Protein AF-A0A384JN40-F1 (afdb_monomer)

Nearest PDB structures (foldseek):
  3bpk-assembly1_A  TM=7.670E-01  e=7.178E-04  Bacillus cer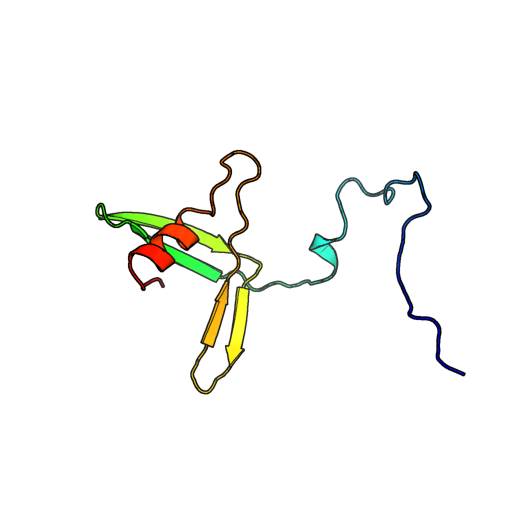eus ATCC 14579
  4z85-assembly1_A-2  TM=9.032E-01  e=1.333E-02  Pseudomonas fluorescens
  2d5m-assembly1_A-2  TM=8.081E-01  e=3.044E-02  Ni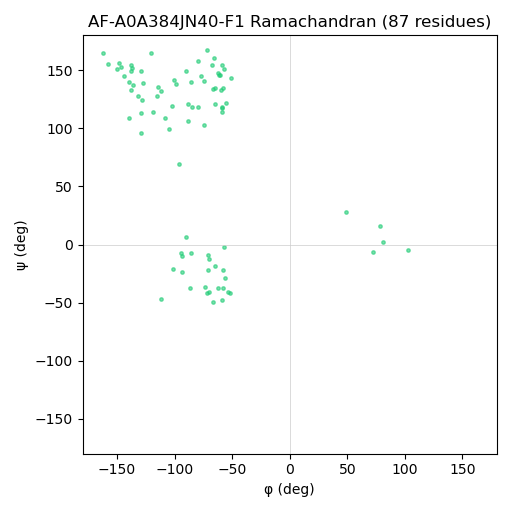tratidesulfovibrio vulgaris str. 'Miyazaki F'
  8ct0-assembly2_B  TM=7.045E-01  e=6.121E-02  Kitasatospora aureofaciens
  8ct0-assembly4_D  TM=6.799E-01  e=6.121E-02  Kitasatospora aureofaciens

Radius of gyration: 18.19 Å; Cα contacts (8 Å, |Δi|>4): 108; chains: 1; bounding box: 51×35×39 Å

Foldseek 3Di:
DDDPPDDDDDPVPDDPPDPDDCPVVPDDDFDWDFKWFAAPVRRIDTDIFSQKDFDDVVVGDIDGDFDQDPVPNGTDPSVVRCVRVVDMD

Structure (mmCIF, N/CA/C/O backbone):
data_AF-A0A384JN40-F1
#
_entry.id   AF-A0A384JN40-F1
#
loop_
_atom_site.group_PDB
_atom_site.id
_atom_site.type_symbol
_atom_site.label_atom_id
_atom_site.label_alt_id
_atom_site.label_comp_id
_atom_site.label_asym_id
_atom_site.label_entity_id
_atom_site.label_seq_id
_atom_site.pdbx_PDB_ins_code
_atom_site.Cartn_x
_atom_site.Cartn_y
_atom_site.Cartn_z
_atom_site.occupancy
_atom_site.B_iso_or_equiv
_atom_site.auth_seq_id
_atom_site.auth_comp_id
_atom_site.auth_asym_id
_atom_site.auth_atom_id
_atom_site.pdbx_PDB_model_num
ATOM 1 N N . MET A 1 1 ? 37.219 -18.970 -8.460 1.00 48.47 1 MET A N 1
ATOM 2 C CA . MET A 1 1 ? 36.900 -17.732 -9.205 1.00 48.47 1 MET A CA 1
ATOM 3 C C . MET A 1 1 ? 35.464 -17.356 -8.890 1.00 48.47 1 MET A C 1
ATOM 5 O O . MET A 1 1 ? 34.576 -18.130 -9.229 1.00 48.47 1 MET A O 1
ATOM 9 N N . SER A 1 2 ? 35.234 -16.248 -8.178 1.00 56.22 2 SER A N 1
ATOM 10 C CA . SER A 1 2 ? 33.886 -15.694 -8.009 1.00 56.22 2 SER A CA 1
ATOM 11 C C . SER A 1 2 ? 33.394 -15.201 -9.368 1.00 56.22 2 SER A C 1
ATOM 13 O O . SER A 1 2 ? 34.147 -14.579 -10.118 1.00 56.22 2 SER A O 1
ATOM 15 N N . ARG A 1 3 ? 32.155 -15.539 -9.730 1.00 56.53 3 ARG A N 1
ATOM 16 C CA . ARG A 1 3 ? 31.527 -14.945 -10.912 1.00 56.53 3 ARG A CA 1
ATOM 17 C C . ARG A 1 3 ? 31.360 -13.444 -10.643 1.00 56.53 3 ARG A C 1
ATOM 19 O O . ARG A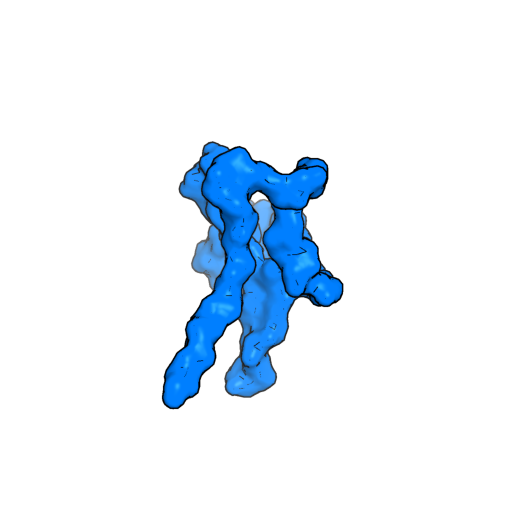 1 3 ? 30.933 -13.115 -9.540 1.00 56.53 3 ARG A O 1
ATOM 26 N N . PRO A 1 4 ? 31.702 -12.553 -11.590 1.00 67.81 4 PRO A N 1
ATOM 27 C CA . PRO A 1 4 ? 31.347 -11.148 -11.457 1.00 67.81 4 PRO A CA 1
ATOM 28 C C . PRO A 1 4 ? 29.822 -11.044 -11.366 1.00 67.81 4 PRO A C 1
ATOM 30 O O . PRO A 1 4 ? 29.113 -11.702 -12.133 1.00 67.81 4 PRO A O 1
ATOM 33 N N . ASP A 1 5 ? 29.333 -10.269 -10.399 1.00 63.78 5 ASP A N 1
ATOM 34 C CA . ASP A 1 5 ? 27.905 -10.031 -10.211 1.00 63.78 5 ASP A CA 1
ATOM 35 C C . ASP A 1 5 ? 27.312 -9.484 -11.516 1.00 63.78 5 ASP A C 1
ATOM 37 O O . ASP A 1 5 ? 27.772 -8.478 -12.060 1.00 63.78 5 ASP A O 1
ATOM 41 N N . ILE A 1 6 ? 26.317 -10.183 -12.064 1.00 58.91 6 ILE A N 1
ATOM 42 C CA . ILE A 1 6 ? 25.647 -9.764 -13.295 1.00 58.91 6 ILE A CA 1
ATOM 43 C C . ILE A 1 6 ? 24.742 -8.585 -12.933 1.00 58.91 6 ILE A C 1
ATOM 45 O O . ILE A 1 6 ? 23.671 -8.770 -12.357 1.00 58.91 6 ILE A O 1
ATOM 49 N N . PHE A 1 7 ? 25.180 -7.372 -13.264 1.00 63.75 7 PHE A N 1
ATOM 50 C CA . PHE A 1 7 ? 24.426 -6.139 -13.062 1.00 63.75 7 PHE A CA 1
ATOM 51 C C . PHE A 1 7 ? 24.084 -5.505 -14.415 1.00 63.75 7 PHE A C 1
ATOM 53 O O . PHE A 1 7 ? 24.961 -5.301 -15.252 1.00 63.75 7 PHE A O 1
ATOM 60 N N . TYR A 1 8 ? 22.806 -5.187 -14.638 1.00 67.50 8 TYR A N 1
ATOM 61 C CA . TYR A 1 8 ? 22.384 -4.408 -15.800 1.00 67.50 8 TYR A CA 1
ATOM 62 C C . TYR A 1 8 ? 22.535 -2.917 -15.495 1.00 67.50 8 TYR A C 1
ATOM 64 O O . TYR A 1 8 ? 21.866 -2.391 -14.606 1.00 67.50 8 TYR A O 1
ATOM 72 N N . GLN A 1 9 ? 23.375 -2.232 -16.269 1.00 66.56 9 GLN A N 1
ATOM 73 C CA . GLN A 1 9 ? 23.459 -0.777 -16.279 1.00 66.56 9 GLN A CA 1
ATOM 74 C C . GLN A 1 9 ? 23.354 -0.290 -17.730 1.00 66.56 9 GLN A C 1
ATOM 76 O O . GLN A 1 9 ? 24.158 -0.729 -18.555 1.00 66.56 9 GLN A O 1
ATOM 81 N N . PRO A 1 10 ? 22.401 0.599 -18.072 1.00 65.38 10 PRO A N 1
ATOM 82 C CA . PRO A 1 10 ? 22.456 1.276 -19.362 1.00 65.38 10 PRO A CA 1
ATOM 83 C C . PRO A 1 10 ? 23.759 2.095 -19.449 1.00 65.38 10 PRO A C 1
ATOM 85 O O . PRO A 1 10 ? 24.219 2.604 -18.418 1.00 65.38 10 PRO A O 1
ATOM 88 N N . PRO A 1 11 ? 24.385 2.221 -20.635 1.00 69.75 11 PRO A N 1
ATOM 89 C CA . PRO A 1 11 ? 25.612 2.992 -20.797 1.00 69.75 11 PRO A CA 1
ATOM 90 C C . PRO A 1 11 ? 25.487 4.400 -20.207 1.00 69.75 11 PRO A C 1
ATOM 92 O O . PRO A 1 11 ? 24.433 5.038 -20.255 1.00 69.75 11 PRO A O 1
ATOM 95 N N . LYS A 1 12 ? 26.572 4.896 -19.607 1.00 64.38 12 LYS A N 1
ATOM 96 C CA . LYS A 1 12 ? 26.580 6.194 -18.923 1.00 64.38 12 LYS A CA 1
ATOM 97 C C . LYS A 1 12 ? 26.202 7.308 -19.908 1.00 64.38 12 LYS A C 1
ATOM 99 O O . LYS A 1 12 ? 26.971 7.609 -20.811 1.00 64.38 12 LYS A O 1
ATOM 104 N N . GLY A 1 13 ? 25.048 7.940 -19.689 1.00 63.44 13 GLY A N 1
ATOM 105 C CA . GLY A 1 13 ? 24.519 9.007 -20.549 1.00 63.44 13 GLY A CA 1
ATOM 106 C C . GLY A 1 13 ? 23.397 8.571 -21.497 1.00 63.44 13 GLY A C 1
ATOM 107 O O . GLY A 1 13 ? 22.807 9.428 -22.149 1.00 63.44 13 GLY A O 1
ATOM 108 N N . GLU A 1 14 ? 23.055 7.283 -21.541 1.00 66.00 14 GLU A N 1
ATOM 109 C CA . GLU A 1 14 ? 21.954 6.769 -22.355 1.00 66.00 14 GLU A CA 1
ATOM 110 C C . GLU A 1 14 ? 20.681 6.564 -21.522 1.00 66.00 14 GLU A C 1
ATOM 112 O O . GLU A 1 14 ? 20.704 6.058 -20.398 1.00 66.00 14 GLU A O 1
ATOM 117 N N . SER A 1 15 ? 19.539 6.953 -22.095 1.00 67.94 15 SER A N 1
ATOM 118 C CA . SER A 1 15 ? 18.238 6.451 -21.646 1.00 67.94 15 SER A CA 1
ATOM 119 C C . SER A 1 15 ? 18.022 5.055 -22.234 1.00 67.94 15 SER A C 1
ATOM 121 O O . SER A 1 15 ? 18.611 4.729 -23.258 1.00 67.94 15 SER A O 1
ATOM 123 N N . SER A 1 16 ? 17.154 4.233 -21.640 1.00 71.50 16 SER A N 1
ATOM 124 C CA . SER A 1 16 ? 16.869 2.865 -22.121 1.00 71.50 16 SER A CA 1
ATOM 125 C C . SER A 1 16 ? 16.379 2.748 -23.582 1.00 71.50 16 SER A C 1
ATOM 127 O O . SER A 1 16 ? 16.089 1.644 -24.031 1.00 71.50 16 SER A O 1
ATOM 129 N N . GLY A 1 17 ? 16.206 3.859 -24.309 1.00 77.81 17 GLY A N 1
ATOM 130 C CA . GLY A 1 17 ? 15.595 3.912 -25.640 1.00 77.81 17 GLY A CA 1
ATOM 131 C C . GLY A 1 17 ? 14.078 3.690 -25.627 1.00 77.81 17 GLY A C 1
ATOM 132 O O . GLY A 1 17 ? 13.424 3.844 -26.655 1.00 77.81 17 GLY A O 1
ATOM 133 N N . LEU A 1 18 ? 13.506 3.349 -24.469 1.00 79.81 18 LEU A N 1
ATOM 134 C CA . LEU A 1 18 ? 12.082 3.106 -24.286 1.00 79.81 18 LEU A CA 1
ATOM 135 C C . LEU A 1 18 ? 11.341 4.395 -23.901 1.00 79.81 18 LEU A C 1
ATOM 137 O O . LEU A 1 18 ? 11.896 5.243 -23.199 1.00 79.81 18 LEU A O 1
ATOM 141 N N . PRO A 1 19 ? 10.056 4.524 -24.285 1.00 81.75 19 PRO A N 1
ATOM 142 C CA . PRO A 1 19 ? 9.238 5.692 -23.948 1.00 81.75 19 PRO A CA 1
ATOM 143 C C . PRO A 1 19 ? 8.972 5.838 -22.440 1.00 81.75 19 PRO A C 1
ATOM 145 O O . PRO A 1 19 ? 8.602 6.916 -21.974 1.00 81.75 19 PRO A O 1
ATOM 148 N N . HIS A 1 20 ? 9.151 4.763 -21.667 1.00 79.75 20 HIS A N 1
ATOM 149 C CA . HIS A 1 20 ? 8.949 4.723 -20.222 1.00 79.75 20 HIS A CA 1
ATOM 150 C C . HIS A 1 20 ? 10.066 3.929 -19.546 1.00 79.75 20 HIS A C 1
ATOM 152 O O . HIS A 1 20 ? 10.646 3.029 -20.148 1.00 79.75 20 HIS A O 1
ATOM 158 N N . ASP A 1 21 ? 10.321 4.234 -18.273 1.00 78.62 21 ASP A N 1
ATOM 159 C CA . ASP A 1 21 ? 11.257 3.478 -17.442 1.00 78.62 21 ASP A CA 1
ATOM 160 C C . ASP A 1 21 ? 10.823 1.995 -17.349 1.00 78.62 21 ASP A C 1
ATOM 162 O O . ASP A 1 21 ? 9.733 1.710 -16.829 1.00 78.62 21 ASP A O 1
ATOM 166 N N . PRO A 1 22 ? 11.648 1.042 -17.830 1.00 81.38 22 PRO A N 1
ATOM 167 C CA . PRO A 1 22 ? 11.307 -0.377 -17.828 1.00 81.38 22 PRO A CA 1
ATOM 168 C C . PRO A 1 22 ? 11.310 -1.006 -16.433 1.00 81.38 22 PRO A C 1
ATOM 170 O O . PRO A 1 22 ? 10.855 -2.141 -16.299 1.00 81.38 22 PRO A O 1
ATOM 173 N N . PHE A 1 23 ? 11.778 -0.313 -15.390 1.00 82.81 23 PHE A N 1
ATOM 174 C CA . PHE A 1 23 ? 11.903 -0.861 -14.037 1.00 82.81 23 PHE A CA 1
ATOM 175 C C . PHE A 1 23 ? 10.606 -1.510 -13.529 1.00 82.81 23 PHE A C 1
ATOM 177 O O . PHE A 1 23 ? 10.614 -2.605 -12.967 1.00 82.81 23 PHE A O 1
ATOM 184 N N . LYS A 1 24 ? 9.455 -0.876 -13.788 1.00 83.44 24 LYS A N 1
ATOM 185 C CA . LYS A 1 24 ? 8.142 -1.411 -13.387 1.00 83.44 24 LYS A CA 1
ATOM 186 C C . LYS A 1 24 ? 7.724 -2.652 -14.180 1.00 83.44 24 LYS A C 1
ATOM 188 O O . LYS A 1 24 ? 6.758 -3.296 -13.785 1.00 83.44 24 LYS A O 1
ATOM 193 N N . SER A 1 25 ? 8.397 -2.990 -15.270 1.00 87.69 25 SER A N 1
ATOM 194 C CA . SER A 1 25 ? 8.099 -4.162 -16.097 1.00 87.69 25 SER A CA 1
ATOM 195 C C . SER A 1 25 ? 8.920 -5.392 -15.707 1.00 87.69 25 SER A C 1
ATOM 197 O O . SER A 1 25 ? 8.610 -6.482 -16.169 1.00 87.69 25 SER A O 1
ATOM 199 N N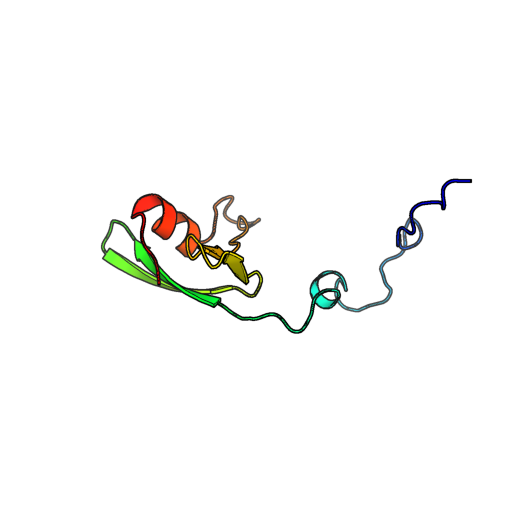 . PHE A 1 26 ? 9.927 -5.258 -14.836 1.00 88.12 26 PHE A N 1
ATOM 200 C CA . PHE A 1 26 ? 10.772 -6.388 -14.424 1.00 88.12 26 PHE A CA 1
ATOM 201 C C . PHE A 1 26 ? 10.064 -7.403 -13.521 1.00 88.12 26 PHE A C 1
ATOM 203 O O . PHE A 1 26 ? 10.479 -8.555 -13.456 1.00 88.12 26 PHE A O 1
ATOM 210 N N . VAL A 1 27 ? 8.990 -6.996 -12.839 1.00 90.44 27 VAL A N 1
ATOM 211 C CA . VAL A 1 27 ? 8.190 -7.880 -11.981 1.00 90.44 27 VAL A CA 1
ATOM 212 C C . VAL A 1 27 ? 6.724 -7.740 -12.370 1.00 90.44 27 VAL A C 1
ATOM 214 O O . VAL A 1 27 ? 6.042 -6.799 -11.944 1.00 90.44 27 VAL A O 1
ATOM 217 N N . ILE A 1 28 ? 6.272 -8.659 -13.224 1.00 94.19 28 ILE A N 1
ATOM 218 C CA . ILE A 1 28 ? 4.899 -8.789 -13.726 1.00 94.19 28 ILE A CA 1
ATOM 219 C C . ILE A 1 28 ? 4.546 -10.279 -13.947 1.00 94.19 28 ILE A C 1
ATOM 221 O O . ILE A 1 28 ? 5.454 -11.062 -14.227 1.00 94.19 28 ILE A O 1
ATOM 225 N N . PRO A 1 29 ? 3.258 -10.678 -13.870 1.00 94.75 29 PRO A N 1
ATOM 226 C CA . PRO A 1 29 ? 2.114 -9.874 -13.426 1.00 94.75 29 PRO A CA 1
ATOM 227 C C . PRO A 1 29 ? 2.204 -9.538 -11.929 1.00 94.75 29 PRO A C 1
ATOM 229 O O . PRO A 1 29 ? 2.847 -10.250 -11.164 1.00 94.75 29 PRO A O 1
ATOM 232 N N . ARG A 1 30 ? 1.574 -8.434 -11.506 1.00 96.69 30 ARG A N 1
ATOM 233 C CA . ARG A 1 30 ? 1.499 -8.055 -10.086 1.00 96.69 30 ARG A CA 1
ATOM 234 C C . ARG A 1 30 ? 0.066 -8.176 -9.583 1.00 96.69 30 ARG A C 1
ATOM 236 O O . ARG A 1 30 ? -0.821 -7.631 -10.245 1.00 96.69 30 ARG A O 1
ATOM 243 N N . PRO A 1 31 ? -0.172 -8.820 -8.429 1.00 96.88 31 PRO A N 1
ATOM 244 C CA . PRO A 1 31 ? -1.467 -8.722 -7.779 1.00 96.88 31 PRO A CA 1
ATOM 245 C C . PRO A 1 31 ? -1.744 -7.259 -7.405 1.00 96.88 31 PRO A C 1
ATOM 247 O O . PRO A 1 31 ? -0.830 -6.494 -7.083 1.00 96.88 31 PRO A O 1
ATOM 250 N N . ILE A 1 32 ? -3.013 -6.863 -7.474 1.00 97.12 32 ILE A N 1
ATOM 251 C CA . ILE A 1 32 ? -3.462 -5.526 -7.085 1.00 97.12 32 ILE A CA 1
ATOM 252 C C . ILE A 1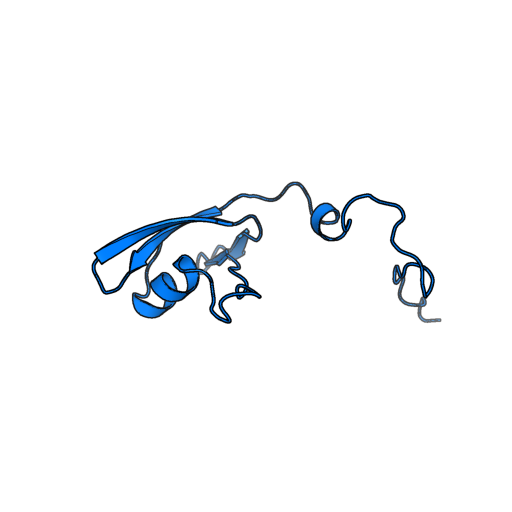 32 ? -4.251 -5.667 -5.788 1.00 97.12 32 ILE A C 1
ATOM 254 O O . ILE A 1 32 ? -5.368 -6.178 -5.798 1.00 97.12 32 ILE A O 1
ATOM 258 N N . GLY A 1 33 ? -3.667 -5.198 -4.686 1.00 97.31 33 GLY A N 1
ATOM 259 C CA . GLY A 1 33 ? -4.375 -5.048 -3.419 1.00 97.31 33 GLY A CA 1
ATOM 260 C C . GLY A 1 33 ? -5.216 -3.777 -3.449 1.00 97.31 33 GLY A C 1
ATOM 261 O O . GLY A 1 33 ? -4.672 -2.681 -3.605 1.00 97.31 33 GLY A O 1
ATOM 262 N N . TRP A 1 34 ? -6.531 -3.913 -3.329 1.00 98.00 34 TRP A N 1
ATOM 263 C CA . TRP A 1 34 ? -7.436 -2.788 -3.111 1.00 98.00 34 TRP A CA 1
ATOM 264 C C . TRP A 1 34 ? -7.552 -2.561 -1.614 1.00 98.00 34 TRP A C 1
ATOM 266 O O . TRP A 1 34 ? -8.176 -3.364 -0.936 1.00 98.00 34 TRP A O 1
ATOM 276 N N . ILE A 1 35 ? -6.917 -1.498 -1.121 1.00 97.94 35 ILE A N 1
ATOM 277 C CA . ILE A 1 35 ? -6.834 -1.220 0.311 1.00 97.94 35 ILE A CA 1
ATOM 278 C C . ILE A 1 35 ? -7.828 -0.120 0.658 1.00 97.94 35 ILE A C 1
ATOM 280 O O . ILE A 1 35 ? -7.732 1.007 0.146 1.00 97.94 35 ILE A O 1
ATOM 284 N N . SER A 1 36 ? -8.772 -0.459 1.524 1.00 98.44 36 SER A N 1
ATOM 285 C CA . SER A 1 36 ? -9.740 0.450 2.119 1.00 98.44 36 SER A CA 1
ATOM 286 C C . SER A 1 36 ? -9.315 0.840 3.532 1.00 98.44 36 SER A C 1
ATOM 288 O O . SER A 1 36 ? -8.757 0.047 4.288 1.00 98.44 36 SER A O 1
ATOM 290 N N . THR A 1 37 ? -9.540 2.102 3.873 1.00 98.38 37 THR A N 1
ATOM 291 C CA . THR A 1 37 ? -9.166 2.679 5.167 1.00 98.38 37 THR A CA 1
ATOM 292 C C . THR A 1 37 ? -10.133 3.788 5.531 1.00 98.38 37 THR A C 1
ATOM 294 O O . THR A 1 37 ? -10.555 4.521 4.635 1.00 98.38 37 THR A O 1
ATOM 297 N N . THR A 1 38 ? -10.332 4.017 6.821 1.00 98.44 38 THR A N 1
ATOM 298 C CA . THR A 1 38 ? -11.050 5.185 7.340 1.00 98.44 38 THR A CA 1
ATOM 299 C C . THR A 1 38 ? -10.074 6.053 8.133 1.00 98.44 38 THR A C 1
ATOM 301 O O . THR A 1 38 ? -9.239 5.546 8.879 1.00 98.44 38 THR A O 1
ATOM 304 N N . SER A 1 39 ? -10.112 7.371 7.942 1.00 97.69 39 SER A N 1
ATOM 305 C CA . SER A 1 39 ? -9.283 8.301 8.718 1.00 97.69 39 SER A CA 1
ATOM 306 C C . SER A 1 39 ? -9.785 8.428 10.164 1.00 97.69 39 SER A C 1
ATOM 308 O O . SER A 1 39 ? -10.931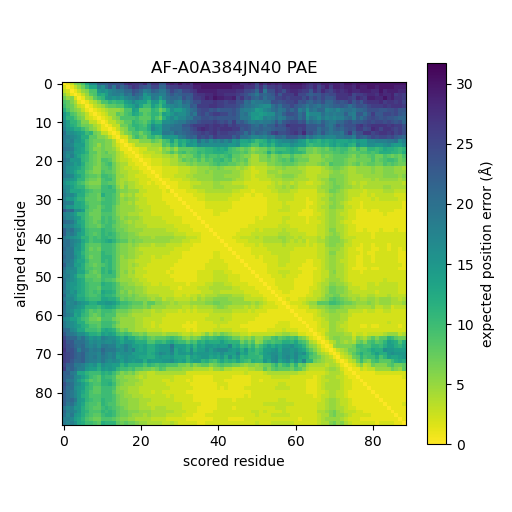 8.104 10.472 1.00 97.69 39 SER A O 1
ATOM 310 N N . LYS A 1 40 ? -8.984 9.028 11.056 1.00 97.12 40 LYS A N 1
ATOM 311 C CA . LYS A 1 40 ? -9.436 9.385 12.420 1.00 97.12 40 LYS A CA 1
ATOM 312 C C . LYS A 1 40 ? -10.657 10.314 12.448 1.00 97.12 40 LYS A C 1
ATOM 314 O O . LYS A 1 40 ? -11.351 10.368 13.456 1.00 97.12 40 LYS A O 1
ATOM 319 N N . SER A 1 41 ? -10.911 11.053 11.366 1.00 97.38 41 SER A N 1
ATOM 320 C CA . SER A 1 41 ? -12.082 11.926 11.228 1.00 97.38 41 SER A CA 1
ATOM 321 C C . SER A 1 41 ? -13.294 11.221 10.607 1.00 97.38 41 SER A C 1
ATOM 323 O O . SER A 1 41 ? -14.267 11.895 10.282 1.00 97.38 41 SER A O 1
ATOM 325 N N . GLY A 1 42 ? -13.232 9.903 10.389 1.00 97.50 42 GLY A N 1
ATOM 326 C CA . GLY A 1 42 ? -14.318 9.128 9.785 1.00 97.50 42 GLY A CA 1
ATOM 327 C C . GLY A 1 42 ? -14.417 9.249 8.261 1.00 97.50 42 GLY A C 1
ATOM 328 O O . GLY A 1 42 ? -15.456 8.920 7.702 1.00 97.50 42 GLY A O 1
ATOM 329 N N . GLN A 1 43 ? -13.380 9.744 7.576 1.00 98.25 43 GLN A N 1
ATOM 330 C CA . GLN A 1 43 ? -13.388 9.851 6.115 1.00 98.25 43 GLN A CA 1
ATOM 331 C C . GLN A 1 43 ? -12.862 8.562 5.481 1.00 98.25 43 GLN A C 1
ATOM 333 O O . GLN A 1 43 ? -11.702 8.197 5.688 1.00 98.25 43 GLN A O 1
ATOM 338 N N . ASP A 1 44 ? -13.686 7.927 4.654 1.00 98.38 44 ASP A N 1
ATOM 339 C CA . ASP A 1 44 ? -13.304 6.717 3.929 1.00 98.38 44 ASP A CA 1
ATOM 340 C C . ASP A 1 44 ? -12.406 7.016 2.724 1.00 98.38 44 ASP A C 1
ATOM 342 O O . ASP A 1 44 ? -12.557 8.030 2.031 1.00 98.38 44 ASP A O 1
ATOM 346 N N . ASN A 1 45 ? -11.478 6.095 2.469 1.00 97.62 45 ASN A N 1
ATOM 347 C CA . ASN A 1 45 ? -10.557 6.089 1.341 1.00 97.62 45 ASN A CA 1
ATOM 348 C C . ASN A 1 45 ? -10.408 4.662 0.790 1.00 97.62 45 ASN A C 1
ATOM 350 O O . ASN A 1 45 ? -10.226 3.718 1.556 1.00 97.62 45 ASN A O 1
ATOM 354 N N . LEU A 1 46 ? -10.351 4.527 -0.536 1.00 98.00 46 LEU A N 1
ATOM 355 C CA . LEU A 1 46 ? -10.051 3.278 -1.239 1.00 98.00 46 LEU A CA 1
ATOM 356 C C . LEU A 1 46 ? -8.993 3.535 -2.315 1.00 98.00 46 LEU A C 1
ATOM 358 O O . LEU A 1 46 ? -9.163 4.429 -3.145 1.00 98.00 46 LEU A O 1
ATOM 362 N N . ALA A 1 47 ? -7.911 2.753 -2.325 1.00 97.00 47 ALA A N 1
ATOM 363 C CA . ALA A 1 47 ? -6.860 2.902 -3.330 1.00 97.00 47 ALA A CA 1
ATOM 364 C C . ALA A 1 47 ? -6.241 1.560 -3.770 1.00 97.00 47 ALA A C 1
ATOM 366 O O . ALA A 1 47 ? -6.067 0.660 -2.947 1.00 97.00 47 ALA A O 1
ATOM 367 N N . PRO A 1 48 ? -5.848 1.426 -5.053 1.00 97.31 48 PRO A N 1
ATOM 368 C CA . PRO A 1 48 ? -5.159 0.242 -5.553 1.00 97.31 48 PRO A CA 1
ATOM 369 C C . PRO A 1 48 ? -3.636 0.307 -5.340 1.00 97.31 48 PRO A C 1
ATOM 371 O O . PRO A 1 48 ? -2.980 1.330 -5.588 1.00 97.31 48 PRO A O 1
ATOM 374 N N . PHE A 1 49 ? -3.048 -0.829 -4.961 1.00 96.31 49 PHE A N 1
ATOM 375 C CA . PHE A 1 49 ? -1.615 -1.015 -4.737 1.00 96.31 49 PHE A CA 1
ATOM 376 C C . PHE A 1 49 ? -1.104 -2.243 -5.493 1.00 96.31 49 PHE A C 1
ATOM 378 O O . PHE A 1 49 ? -1.430 -3.374 -5.157 1.00 96.31 49 PHE A O 1
ATOM 385 N N . SER A 1 50 ? -0.252 -2.025 -6.502 1.00 95.00 50 SER A N 1
ATOM 386 C CA . SER A 1 50 ? 0.403 -3.132 -7.229 1.00 95.00 50 SER A CA 1
ATOM 387 C C . SER A 1 50 ? 1.693 -3.629 -6.566 1.00 95.00 50 SER A C 1
ATOM 389 O O . SER A 1 50 ? 2.269 -4.616 -7.000 1.00 95.00 50 SER A O 1
ATOM 391 N N . GLN A 1 51 ? 2.168 -2.950 -5.519 1.00 94.81 51 GLN A N 1
ATOM 392 C CA . GLN A 1 51 ? 3.222 -3.456 -4.639 1.00 94.81 51 GLN A CA 1
ATOM 393 C C . GLN A 1 51 ? 2.559 -4.101 -3.427 1.00 94.81 51 GLN A C 1
ATOM 395 O O . GLN A 1 51 ? 2.579 -3.536 -2.336 1.00 94.81 51 GLN A O 1
ATOM 400 N N . PHE A 1 52 ? 1.909 -5.233 -3.683 1.00 96.75 52 PHE A N 1
ATOM 401 C CA . PHE A 1 52 ? 1.145 -6.024 -2.728 1.00 96.75 52 PHE A CA 1
ATOM 402 C C . PHE A 1 52 ? 1.629 -7.476 -2.778 1.00 96.75 52 PHE A C 1
ATOM 404 O O . PHE A 1 52 ? 1.894 -7.984 -3.869 1.00 96.75 52 PHE A O 1
ATOM 411 N N . ASN A 1 53 ? 1.764 -8.139 -1.628 1.00 96.69 53 ASN A N 1
ATOM 412 C CA . ASN A 1 53 ? 2.081 -9.567 -1.577 1.00 96.69 53 ASN A CA 1
ATOM 413 C C . ASN A 1 53 ? 1.658 -10.217 -0.250 1.00 96.69 53 ASN A C 1
ATOM 415 O O . ASN A 1 53 ? 1.635 -9.554 0.788 1.00 96.69 53 ASN A O 1
ATOM 419 N N . ASN A 1 54 ? 1.424 -11.530 -0.276 1.00 96.56 54 ASN A N 1
ATOM 420 C CA . ASN A 1 54 ? 1.412 -12.354 0.932 1.00 96.56 54 ASN A CA 1
ATOM 421 C C . ASN A 1 54 ? 2.859 -12.560 1.405 1.00 96.56 54 ASN A C 1
ATOM 423 O O . ASN A 1 54 ? 3.763 -12.739 0.588 1.00 96.56 54 ASN A O 1
ATOM 427 N N . VAL A 1 55 ? 3.083 -12.522 2.717 1.00 97.19 55 VAL A N 1
ATOM 428 C CA . VAL A 1 55 ? 4.421 -12.611 3.327 1.00 97.19 55 VAL A CA 1
ATOM 429 C C . VAL A 1 55 ? 4.592 -13.914 4.099 1.00 97.19 55 VAL A C 1
ATOM 431 O O . VAL A 1 55 ? 5.600 -14.593 3.935 1.00 97.19 55 VAL A O 1
ATOM 434 N N . SER A 1 56 ? 3.612 -14.274 4.927 1.00 97.44 56 SER A N 1
ATOM 435 C CA . SER A 1 56 ? 3.615 -15.519 5.700 1.00 97.44 56 SER A CA 1
ATOM 436 C C . SER A 1 56 ? 2.189 -16.026 5.884 1.00 97.44 56 SER A C 1
ATOM 438 O O . SER A 1 56 ? 1.236 -15.247 5.833 1.00 97.44 56 SER A O 1
ATOM 440 N N . PHE A 1 57 ? 2.051 -17.330 6.108 1.00 96.50 57 PHE A N 1
ATOM 441 C CA . PHE A 1 57 ? 0.787 -17.956 6.493 1.00 96.50 57 PHE A CA 1
ATOM 442 C C . PHE A 1 57 ? 0.643 -18.090 8.016 1.00 96.50 57 PHE A C 1
ATOM 444 O O . PHE A 1 57 ? -0.486 -18.110 8.499 1.00 96.50 57 PHE A O 1
ATOM 451 N N . ASP A 1 58 ? 1.754 -18.109 8.764 1.00 95.69 58 ASP A N 1
ATOM 452 C CA . ASP A 1 58 ? 1.782 -18.220 10.227 1.00 95.69 58 ASP A CA 1
ATOM 453 C C . ASP A 1 58 ? 2.861 -17.289 10.841 1.00 95.69 58 ASP A C 1
ATOM 455 O O . ASP A 1 58 ? 4.057 -17.512 10.624 1.00 95.69 58 ASP A O 1
ATOM 459 N N . PRO A 1 59 ? 2.472 -16.198 11.531 1.00 95.50 59 PRO A N 1
ATOM 460 C CA . PRO A 1 59 ? 1.127 -15.627 11.503 1.00 95.50 59 PRO A CA 1
ATOM 461 C C . PRO A 1 59 ? 0.778 -15.152 10.084 1.00 95.50 59 PRO A C 1
ATOM 463 O O . PRO A 1 59 ? 1.650 -14.707 9.327 1.00 95.50 59 PRO A O 1
ATOM 466 N N . THR A 1 60 ? -0.502 -15.227 9.711 1.00 97.19 60 THR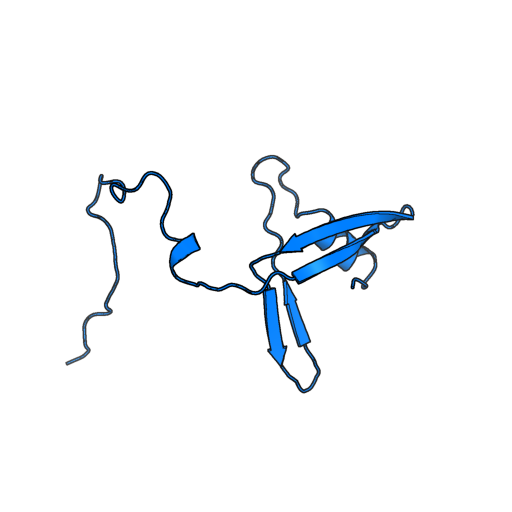 A N 1
ATOM 467 C CA . THR A 1 60 ? -0.959 -14.759 8.396 1.00 97.19 60 THR A CA 1
ATOM 468 C C . THR A 1 60 ? -0.634 -13.278 8.233 1.00 97.19 60 THR A C 1
ATOM 470 O O . THR A 1 60 ? -1.115 -12.439 8.990 1.00 97.19 60 THR A O 1
ATOM 473 N N . THR A 1 61 ? 0.206 -12.965 7.251 1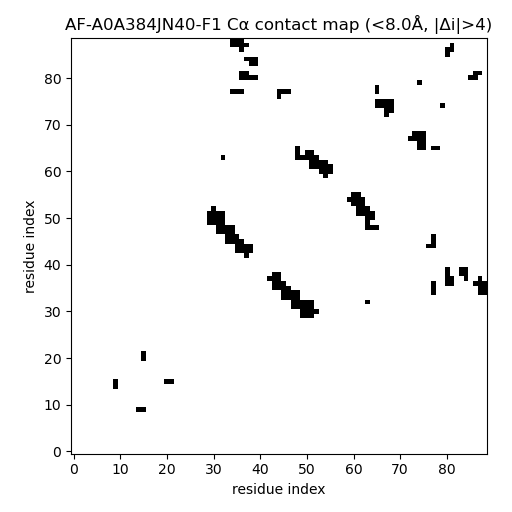.00 97.88 61 THR A N 1
ATOM 474 C CA . THR A 1 61 ? 0.778 -11.630 7.070 1.00 97.88 61 THR A CA 1
ATOM 475 C C . THR A 1 61 ? 0.767 -11.266 5.596 1.00 97.88 61 THR A C 1
ATOM 477 O O . THR A 1 61 ? 1.224 -12.043 4.755 1.00 97.88 61 THR A O 1
ATOM 480 N N . ILE A 1 62 ? 0.308 -10.056 5.288 1.00 97.19 62 ILE A N 1
ATOM 481 C CA . ILE A 1 62 ? 0.399 -9.446 3.960 1.00 97.19 62 ILE A CA 1
ATOM 482 C C . ILE A 1 62 ? 1.196 -8.147 4.046 1.00 97.19 62 ILE A C 1
ATOM 484 O O . ILE A 1 62 ? 1.411 -7.598 5.126 1.00 97.19 62 ILE A O 1
ATOM 488 N N . MET A 1 63 ? 1.631 -7.639 2.900 1.00 97.00 63 MET A N 1
ATOM 489 C CA . MET A 1 63 ? 2.310 -6.354 2.792 1.00 97.00 63 MET A CA 1
ATOM 490 C C . MET A 1 63 ? 1.759 -5.577 1.603 1.00 97.00 63 MET A C 1
ATOM 492 O O . MET A 1 63 ? 1.621 -6.128 0.512 1.00 97.00 63 MET A O 1
ATOM 496 N N . PHE A 1 64 ? 1.533 -4.277 1.791 1.00 97.00 64 PHE A N 1
ATOM 497 C CA . PHE A 1 64 ? 1.344 -3.318 0.706 1.00 97.00 64 PHE A CA 1
ATOM 498 C C . PHE A 1 64 ? 2.258 -2.103 0.902 1.00 97.00 64 PHE A C 1
ATOM 500 O O . PHE A 1 64 ? 2.575 -1.729 2.031 1.00 97.00 64 PHE A O 1
ATOM 507 N N . ILE A 1 65 ? 2.696 -1.475 -0.193 1.00 94.69 65 ILE A N 1
ATOM 508 C CA . ILE A 1 65 ? 3.632 -0.340 -0.143 1.00 94.69 65 ILE A CA 1
ATOM 509 C C . ILE A 1 65 ? 2.995 0.913 -0.746 1.00 94.69 65 ILE A C 1
ATOM 511 O O . ILE A 1 65 ? 2.767 0.999 -1.955 1.00 94.69 65 ILE A O 1
ATOM 515 N N . GLY A 1 66 ? 2.767 1.927 0.090 1.00 90.62 66 GLY A N 1
ATOM 516 C CA . GLY A 1 66 ? 2.412 3.277 -0.343 1.00 90.62 66 GLY A CA 1
ATOM 517 C C . GLY A 1 66 ? 3.580 4.241 -0.204 1.00 90.62 66 GLY A C 1
ATOM 518 O O . GLY A 1 66 ? 3.829 4.758 0.879 1.00 90.62 66 GLY A O 1
ATOM 519 N N . HIS A 1 67 ? 4.277 4.502 -1.311 1.00 80.94 67 HIS A N 1
ATOM 520 C CA . HIS A 1 67 ? 5.381 5.466 -1.344 1.00 80.94 67 HIS A CA 1
ATOM 521 C C . HIS A 1 67 ? 4.944 6.867 -0.934 1.00 80.94 67 HIS A C 1
ATOM 523 O O . HIS A 1 67 ? 3.787 7.258 -1.134 1.00 80.94 67 HIS A O 1
ATOM 529 N N . GLN A 1 68 ? 5.906 7.646 -0.436 1.00 74.81 68 GLN A N 1
ATOM 530 C CA . GLN A 1 68 ? 5.706 9.077 -0.284 1.00 74.81 68 GLN A CA 1
ATOM 531 C C . GLN A 1 68 ? 5.362 9.690 -1.640 1.00 74.81 68 GLN A C 1
ATOM 533 O O . GLN A 1 68 ? 6.006 9.417 -2.657 1.00 74.81 68 GLN A O 1
ATOM 538 N N . SER A 1 69 ? 4.350 10.547 -1.655 1.00 66.56 69 SER A N 1
ATOM 539 C CA . SER A 1 69 ? 4.163 11.436 -2.787 1.00 66.56 69 SER A CA 1
ATOM 540 C C . SER A 1 69 ? 5.357 12.384 -2.839 1.00 66.56 69 SER A C 1
ATOM 542 O O . SER A 1 69 ? 5.594 13.139 -1.894 1.00 66.56 69 SER A O 1
ATOM 544 N N . VAL A 1 70 ? 6.084 12.369 -3.959 1.00 60.62 70 VAL A N 1
ATOM 545 C CA . VAL A 1 70 ? 7.200 13.296 -4.219 1.00 60.62 70 VAL A CA 1
ATOM 546 C C . VAL A 1 70 ? 6.727 14.754 -4.113 1.00 60.62 70 VAL A C 1
ATOM 548 O O . VAL A 1 70 ? 7.484 15.625 -3.698 1.00 60.62 70 VAL A O 1
ATOM 551 N N . TYR A 1 71 ? 5.446 15.005 -4.406 1.00 61.81 71 TYR A N 1
ATOM 552 C CA . TYR A 1 71 ? 4.831 16.331 -4.379 1.00 61.81 71 TYR A CA 1
ATOM 553 C C . TYR A 1 71 ? 4.307 16.742 -3.000 1.00 61.81 71 TYR A C 1
ATOM 555 O O . TYR A 1 71 ? 4.414 17.907 -2.635 1.00 61.81 71 TYR A O 1
ATOM 563 N N . LYS A 1 72 ? 3.741 15.807 -2.223 1.00 64.88 72 LYS A N 1
ATOM 564 C CA . LYS A 1 72 ? 3.124 16.128 -0.920 1.00 64.88 72 LYS A CA 1
ATOM 565 C C . LYS A 1 72 ? 4.062 15.935 0.278 1.00 64.88 72 LYS A C 1
ATOM 567 O O . LYS A 1 72 ? 3.672 16.276 1.387 1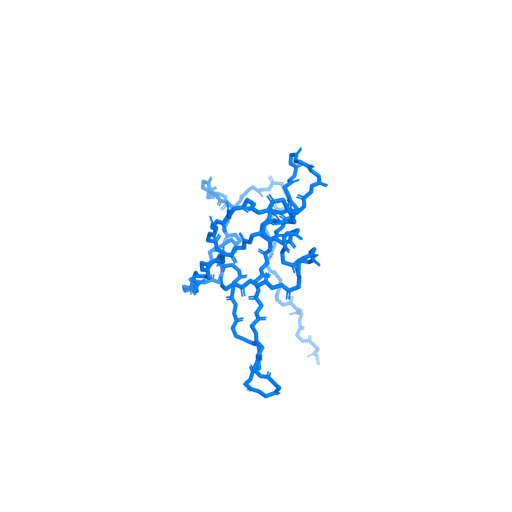.00 64.88 72 LYS A O 1
ATOM 572 N N . ARG A 1 73 ? 5.268 15.374 0.084 1.00 74.50 73 ARG A N 1
ATOM 573 C CA . ARG A 1 73 ? 6.208 14.981 1.165 1.00 74.50 73 ARG A CA 1
ATOM 574 C C . ARG A 1 73 ? 5.545 14.152 2.279 1.00 74.50 73 ARG A C 1
ATOM 576 O O . ARG A 1 73 ? 5.962 14.186 3.430 1.00 74.50 73 ARG A O 1
ATOM 583 N N . GLN A 1 74 ? 4.495 13.418 1.931 1.00 80.50 74 GLN A N 1
ATOM 584 C CA . GLN A 1 74 ? 3.695 12.603 2.839 1.00 80.50 74 GLN A CA 1
ATOM 585 C C . GLN A 1 74 ? 3.398 11.261 2.175 1.00 80.50 74 GLN A C 1
ATOM 587 O O . GLN A 1 74 ? 3.345 11.167 0.942 1.00 80.50 74 GLN A O 1
ATOM 592 N N . SER A 1 75 ? 3.215 10.220 2.991 1.00 87.19 75 SER A N 1
ATOM 593 C CA . SER A 1 75 ? 2.737 8.920 2.502 1.00 87.19 75 SER A CA 1
ATOM 594 C C . SER A 1 75 ? 1.306 9.048 1.980 1.00 87.19 75 SER A C 1
ATOM 596 O O . SER A 1 75 ? 0.604 10.004 2.311 1.00 87.19 75 SER A O 1
ATOM 598 N N . LYS A 1 76 ? 0.875 8.091 1.153 1.00 90.81 76 LYS A N 1
ATOM 599 C CA . LYS A 1 76 ? -0.523 8.010 0.705 1.00 90.81 76 LYS A CA 1
ATOM 600 C C . LYS A 1 76 ? -1.483 7.916 1.896 1.00 90.81 76 LYS A C 1
ATOM 602 O O . LYS A 1 76 ? -1.136 7.303 2.904 1.00 90.81 76 LYS A O 1
ATOM 607 N N . ASP A 1 77 ? -2.703 8.422 1.725 1.00 94.50 77 ASP A N 1
ATOM 608 C CA . ASP A 1 77 ? -3.729 8.459 2.776 1.00 94.50 77 ASP A CA 1
ATOM 609 C C . ASP A 1 77 ? -3.988 7.078 3.387 1.00 94.50 77 ASP A C 1
ATOM 611 O O . ASP A 1 77 ? -4.007 6.960 4.603 1.00 94.50 77 ASP A O 1
ATOM 615 N N . SER A 1 78 ? -4.033 6.007 2.583 1.00 96.25 78 SER A N 1
ATOM 616 C CA . SER A 1 78 ? -4.187 4.633 3.097 1.00 96.25 78 SER A CA 1
ATOM 617 C C . SER A 1 78 ? -3.078 4.223 4.072 1.00 96.25 78 SER A C 1
ATOM 619 O O . SER A 1 78 ? -3.340 3.544 5.054 1.00 96.25 78 SER A O 1
ATOM 621 N N . VAL A 1 79 ? -1.830 4.645 3.834 1.00 95.56 79 VAL A N 1
ATOM 622 C CA . VAL A 1 79 ? -0.710 4.339 4.741 1.00 95.56 79 VAL A CA 1
ATOM 623 C C . VAL A 1 79 ? -0.831 5.140 6.031 1.00 95.56 79 VAL A C 1
ATOM 625 O O . VAL A 1 79 ? -0.568 4.601 7.102 1.00 95.56 79 VAL A O 1
ATOM 628 N N . ASN A 1 80 ? -1.209 6.416 5.938 1.00 94.94 80 ASN A N 1
ATOM 629 C CA . ASN A 1 80 ? -1.384 7.256 7.122 1.00 94.94 80 ASN A CA 1
ATOM 630 C C . ASN A 1 80 ? -2.565 6.752 7.957 1.00 94.94 80 ASN A C 1
ATOM 632 O O . ASN A 1 80 ? -2.385 6.473 9.134 1.00 94.94 80 ASN A O 1
ATOM 636 N N . ASN A 1 81 ? -3.719 6.514 7.331 1.00 97.25 81 ASN A N 1
ATOM 637 C CA . ASN A 1 81 ? -4.919 6.006 7.988 1.00 97.25 81 ASN A CA 1
ATOM 638 C C . ASN A 1 81 ? -4.673 4.651 8.665 1.00 97.25 81 ASN A C 1
ATOM 640 O O . ASN A 1 81 ? -5.002 4.509 9.838 1.00 97.25 81 ASN A O 1
ATOM 644 N N . ALA A 1 82 ? -4.040 3.688 7.981 1.00 96.88 82 ALA A N 1
ATOM 645 C CA . ALA A 1 82 ? -3.727 2.381 8.567 1.00 96.88 82 ALA A CA 1
ATOM 646 C C . ALA A 1 82 ? -2.775 2.491 9.772 1.00 96.88 82 ALA A C 1
ATOM 648 O O . ALA A 1 82 ? -2.937 1.780 10.758 1.00 96.88 82 ALA A O 1
ATOM 649 N N . LYS A 1 83 ? -1.799 3.411 9.731 1.00 95.62 83 LYS A N 1
ATOM 650 C CA . LYS A 1 83 ? -0.914 3.685 10.879 1.00 95.62 83 LYS A CA 1
ATOM 651 C C . LYS A 1 83 ? -1.644 4.373 12.027 1.00 95.62 83 LYS A C 1
ATOM 653 O O . LYS A 1 83 ? -1.383 4.072 13.185 1.00 95.62 83 LYS A O 1
ATOM 658 N N . ASP A 1 84 ? -2.510 5.325 11.702 1.00 97.25 84 ASP A N 1
ATOM 659 C CA . ASP A 1 84 ? -3.215 6.150 12.673 1.00 97.25 84 ASP A CA 1
ATOM 660 C C . ASP A 1 84 ? -4.323 5.389 13.404 1.00 97.25 84 ASP A C 1
ATOM 662 O O . ASP A 1 84 ? -4.556 5.657 14.583 1.00 97.25 84 ASP A O 1
ATOM 666 N N . THR A 1 85 ? -5.013 4.488 12.705 1.00 98.00 85 THR A N 1
ATOM 667 C CA . THR A 1 85 ? -6.161 3.726 13.226 1.00 98.00 85 THR A CA 1
ATOM 668 C C . THR A 1 85 ? -5.809 2.294 13.618 1.00 98.00 85 THR A C 1
ATOM 670 O O . THR A 1 85 ? -6.509 1.710 14.434 1.00 98.00 85 THR A O 1
ATOM 673 N N . GLY A 1 86 ? -4.713 1.743 13.088 1.00 97.69 86 GLY A N 1
ATOM 674 C CA . GLY A 1 86 ? -4.303 0.357 13.322 1.00 97.69 86 GLY A CA 1
ATOM 675 C C . GLY A 1 86 ? -5.033 -0.669 12.453 1.00 97.69 86 GLY A C 1
ATOM 676 O O . GLY A 1 86 ? -4.768 -1.860 12.594 1.00 97.69 86 GLY A O 1
ATOM 677 N N . GLU A 1 87 ? -5.917 -0.232 11.551 1.00 97.19 87 GLU A N 1
ATOM 678 C CA . GLU A 1 87 ? -6.813 -1.113 10.801 1.00 97.19 87 GLU A CA 1
ATOM 679 C C . GLU A 1 87 ? -6.912 -0.713 9.322 1.00 97.19 87 GLU A C 1
ATOM 681 O O . GLU A 1 87 ? -6.771 0.453 8.942 1.00 97.19 87 GLU A O 1
ATOM 686 N N . PHE A 1 88 ? -7.141 -1.712 8.472 1.00 97.75 88 PHE A N 1
ATOM 687 C CA . PHE A 1 88 ? -7.476 -1.578 7.055 1.00 97.75 88 PHE A CA 1
ATOM 688 C C . PHE A 1 88 ? -8.084 -2.897 6.556 1.00 97.75 88 PHE A C 1
ATOM 690 O O . PHE A 1 88 ? -7.940 -3.931 7.217 1.00 97.75 88 PHE A O 1
ATOM 697 N N . VAL A 1 89 ? -8.725 -2.863 5.384 1.00 97.00 89 VAL A N 1
ATOM 698 C CA . VAL A 1 89 ? -9.163 -4.062 4.641 1.00 97.00 89 VAL A CA 1
ATOM 699 C C . VAL A 1 89 ? -8.542 -4.051 3.260 1.00 97.00 89 VAL A C 1
ATOM 701 O O . VAL A 1 89 ? -8.662 -2.992 2.599 1.00 97.00 89 VAL A O 1
#

Mean predicted aligned error: 7.96 Å

Organism: Botryotinia fuckeliana (strain B05.10) (NCBI:txid332648)

Sequence (89 aa):
MSRPDIFYQPPKGESSGLPHDPFKSFVIPRPIGWISTTSKSGQDNLAPFSQFNNVSFDPTTIMFIGHQSVYKRQSKDSVNNAKDTGEFV

pLDDT: mean 86.54, std 13.93, range [48.47, 98.44]

InterPro domains:
  IPR002563 Flavin reductase like domain [PF01613] (28-89)
  IPR012349 FMN-binding split barrel [G3DSA:2.30.110.10] (20-89)

Secondary structure (DSSP, 8-state):
-PPPP------TT---SSSS-GGGGSS-S---EEEEEE-TTS-EEEEEESSEEEEEETTEEEEE--PEETTTTEE-HHHHHHHHHS---

Solvent-accessible surface area (backbone atoms only — not comparable to full-atom values): 5846 Å² total; per-residue (Å²): 132,84,77,79,81,91,73,96,72,74,60,93,92,55,73,92,83,56,100,59,82,61,73,75,65,76,66,68,91,59,56,69,41,67,40,35,25,49,35,98,86,69,50,77,48,77,50,81,27,62,54,36,47,82,74,41,78,82,72,72,37,69,49,74,62,62,64,61,38,89,86,71,80,38,57,37,66,59,54,50,18,28,68,74,67,73,48,70,83